Protein AF-A0A5C7LN80-F1 (afdb_monomer_lite)

Radius of gyration: 12.14 Å; chains: 1; bounding box: 32×20×28 Å

Sequence (59 aa):
MSHALKLRLGRLPERWRWTLHNVVGHPVSELLYQIGLMSVGNYVHDITVPEPEGENPRG

Foldseek 3Di:
DLVVQQAVLLPDDPVRSCVCLPVPLQVVLVVCVVVPNNVVSVVSNVSSHHDHPPDDPVD

Secondary structure (DSSP, 8-state):
-HHHHHHHHHTS-HHHHTHHIIIIIHHHHHHHHHTT-HHHHHHHHHHHS---TT--TT-

pLDDT: mean 89.12, std 14.47, range [45.81, 98.62]

Structure (mmCIF, N/CA/C/O backbone):
data_AF-A0A5C7LN80-F1
#
_entry.id   AF-A0A5C7LN80-F1
#
loop_
_atom_site.group_PDB
_atom_site.id
_atom_site.type_symbol
_atom_site.label_atom_id
_atom_site.label_alt_id
_atom_site.label_comp_id
_atom_site.label_asym_id
_atom_site.label_entity_id
_atom_site.label_seq_id
_atom_site.pdbx_PDB_ins_code
_atom_site.Cartn_x
_atom_site.Cartn_y
_atom_site.Cartn_z
_atom_site.occupancy
_atom_site.B_iso_or_equiv
_atom_site.auth_seq_id
_atom_site.auth_comp_id
_atom_site.auth_asym_id
_atom_site.auth_atom_id
_atom_site.pdbx_PDB_model_num
ATOM 1 N N . MET A 1 1 ? 9.439 -6.779 8.149 1.00 60.38 1 MET A N 1
ATOM 2 C CA . MET A 1 1 ? 8.794 -7.580 7.077 1.00 60.38 1 MET A CA 1
ATOM 3 C C . MET A 1 1 ? 8.318 -6.737 5.889 1.00 60.38 1 MET A C 1
ATOM 5 O O . MET A 1 1 ? 8.332 -7.252 4.782 1.00 60.38 1 MET A O 1
ATOM 9 N N . SER A 1 2 ? 7.960 -5.459 6.067 1.00 73.06 2 SER A N 1
ATOM 10 C CA . SER A 1 2 ? 7.472 -4.579 4.988 1.00 73.06 2 SER A CA 1
ATOM 11 C C . SER A 1 2 ? 8.505 -4.246 3.901 1.00 73.06 2 SER A C 1
ATOM 13 O O . SER A 1 2 ? 8.144 -4.182 2.735 1.00 73.06 2 SER A O 1
ATOM 15 N N . HIS A 1 3 ? 9.790 -4.105 4.236 1.00 82.25 3 HIS A N 1
ATOM 16 C CA . HIS A 1 3 ? 10.829 -3.723 3.262 1.00 82.25 3 HIS A CA 1
ATOM 17 C C . HIS A 1 3 ? 10.987 -4.727 2.101 1.00 82.25 3 HIS A C 1
ATOM 19 O O . HIS A 1 3 ? 11.085 -4.337 0.943 1.00 82.25 3 HIS A O 1
ATOM 25 N N . ALA A 1 4 ? 10.887 -6.034 2.373 1.00 87.75 4 ALA A N 1
ATOM 26 C CA . ALA A 1 4 ? 10.931 -7.055 1.323 1.00 87.75 4 ALA A CA 1
ATOM 27 C C . ALA A 1 4 ? 9.754 -6.948 0.335 1.00 87.75 4 ALA A C 1
ATOM 29 O O . ALA A 1 4 ? 9.912 -7.271 -0.841 1.00 87.75 4 ALA A O 1
ATOM 30 N N . LEU A 1 5 ? 8.579 -6.503 0.797 1.00 90.62 5 LEU A N 1
ATOM 31 C CA . LEU A 1 5 ? 7.428 -6.260 -0.072 1.00 90.62 5 LEU A CA 1
ATOM 32 C C . LEU A 1 5 ? 7.690 -5.057 -0.980 1.00 90.62 5 LEU A C 1
ATOM 34 O O . LEU A 1 5 ? 7.527 -5.174 -2.191 1.00 90.62 5 LEU A O 1
ATOM 38 N N . LYS A 1 6 ? 8.157 -3.942 -0.414 1.00 91.75 6 LYS A N 1
ATOM 39 C CA . LYS A 1 6 ? 8.436 -2.719 -1.174 1.00 91.75 6 LYS A CA 1
ATOM 40 C C . LYS A 1 6 ? 9.443 -2.943 -2.302 1.00 91.75 6 LYS A C 1
ATOM 42 O O . LYS A 1 6 ? 9.177 -2.534 -3.430 1.00 91.75 6 LYS A O 1
ATOM 47 N N . LEU A 1 7 ? 10.523 -3.681 -2.032 1.00 90.19 7 LEU A N 1
ATOM 48 C CA . LEU A 1 7 ? 11.519 -4.051 -3.046 1.00 90.19 7 LEU A CA 1
ATOM 49 C C . LEU A 1 7 ? 10.926 -4.944 -4.144 1.00 90.19 7 LEU A C 1
ATOM 51 O O . LEU A 1 7 ? 11.194 -4.753 -5.328 1.00 90.19 7 LEU A O 1
ATOM 55 N N . ARG A 1 8 ? 10.078 -5.916 -3.781 1.00 91.50 8 ARG A N 1
ATOM 56 C CA . ARG A 1 8 ? 9.395 -6.769 -4.770 1.00 91.50 8 ARG A CA 1
ATOM 57 C C . ARG A 1 8 ? 8.467 -5.960 -5.672 1.00 91.50 8 ARG A C 1
ATOM 59 O O . ARG A 1 8 ? 8.438 -6.217 -6.871 1.00 91.50 8 ARG A O 1
ATOM 66 N N . LEU A 1 9 ? 7.750 -4.985 -5.114 1.00 92.19 9 LEU A N 1
ATOM 67 C CA . LEU A 1 9 ? 6.912 -4.067 -5.887 1.00 92.19 9 LEU A CA 1
ATOM 68 C C . LEU A 1 9 ? 7.759 -3.156 -6.784 1.00 92.19 9 LEU A C 1
ATOM 70 O O . LEU A 1 9 ? 7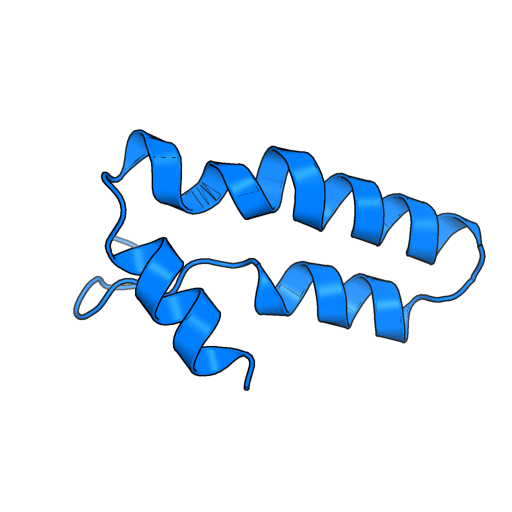.407 -2.959 -7.942 1.00 92.19 9 LEU A O 1
ATOM 74 N N . GLY A 1 10 ? 8.903 -2.673 -6.293 1.00 91.25 10 GLY A N 1
ATOM 75 C CA . GLY A 1 10 ? 9.849 -1.859 -7.062 1.00 91.25 10 GLY A CA 1
ATOM 76 C C . GLY A 1 10 ? 10.464 -2.579 -8.269 1.00 91.25 10 GLY A C 1
ATOM 77 O O . GLY A 1 10 ? 10.770 -1.943 -9.274 1.00 91.25 10 GLY A O 1
ATOM 78 N N . ARG A 1 11 ? 10.586 -3.912 -8.219 1.00 91.88 11 ARG A N 1
ATOM 79 C CA . ARG A 1 11 ? 11.099 -4.743 -9.327 1.00 91.88 11 ARG A CA 1
ATOM 80 C C . ARG A 1 11 ? 10.074 -5.036 -10.427 1.00 91.88 11 ARG A C 1
ATOM 82 O O . ARG A 1 11 ? 10.438 -5.612 -11.452 1.00 91.88 11 ARG A O 1
ATOM 89 N N . LEU A 1 12 ? 8.801 -4.686 -10.237 1.00 91.38 12 LEU A N 1
ATOM 90 C CA . LEU A 1 12 ? 7.799 -4.821 -11.294 1.00 91.38 12 LEU A CA 1
ATOM 91 C C . LEU A 1 12 ? 8.087 -3.832 -12.441 1.00 91.38 12 LEU A C 1
ATOM 93 O O . LEU A 1 12 ? 8.704 -2.787 -12.207 1.00 91.38 12 LEU A O 1
ATOM 97 N N . PRO A 1 13 ? 7.609 -4.112 -13.672 1.00 93.00 13 PRO A N 1
ATOM 98 C CA . PRO A 1 13 ? 7.596 -3.114 -14.737 1.00 93.00 13 PRO A CA 1
ATOM 99 C C . PRO A 1 13 ? 6.934 -1.826 -14.250 1.00 93.00 13 PRO A C 1
ATOM 101 O O . PRO A 1 13 ? 5.928 -1.901 -13.544 1.00 93.00 13 PRO A O 1
ATOM 104 N N . GLU A 1 14 ? 7.460 -0.670 -14.655 1.00 90.25 14 GLU A N 1
ATOM 105 C CA . GLU A 1 14 ? 7.050 0.655 -14.162 1.00 90.25 14 GLU A CA 1
ATOM 106 C C . GLU A 1 14 ? 5.523 0.827 -14.102 1.00 90.25 14 GLU A C 1
ATOM 108 O O . GLU A 1 14 ? 4.978 1.203 -13.064 1.00 90.25 14 GLU A O 1
ATOM 113 N N . ARG A 1 15 ? 4.820 0.400 -15.163 1.00 93.50 15 ARG A N 1
ATOM 114 C CA . ARG A 1 15 ? 3.351 0.458 -15.274 1.00 93.50 15 ARG A CA 1
ATOM 115 C C . ARG A 1 15 ? 2.582 -0.268 -14.158 1.00 93.50 15 ARG A C 1
ATOM 117 O O . ARG A 1 15 ? 1.407 0.014 -13.961 1.00 93.50 15 ARG A O 1
ATOM 124 N N . TRP A 1 16 ? 3.209 -1.226 -13.472 1.00 94.50 16 TRP A N 1
ATOM 125 C CA . TRP A 1 16 ? 2.578 -2.084 -12.462 1.00 94.50 16 TRP A CA 1
ATOM 126 C C . TRP A 1 16 ? 3.046 -1.824 -11.028 1.00 94.50 16 TRP A C 1
ATOM 128 O O . TRP A 1 16 ? 2.407 -2.307 -10.094 1.00 94.50 16 TRP A O 1
ATOM 138 N N . ARG A 1 17 ? 4.141 -1.078 -10.823 1.00 94.12 17 ARG A N 1
ATOM 139 C CA . ARG A 1 17 ? 4.748 -0.880 -9.490 1.00 94.12 17 ARG A CA 1
ATOM 140 C C . ARG A 1 17 ? 3.751 -0.324 -8.468 1.00 94.12 17 ARG A C 1
ATOM 142 O O . ARG A 1 17 ? 3.755 -0.721 -7.308 1.00 94.12 17 ARG A O 1
ATOM 149 N N . TRP A 1 18 ? 2.855 0.545 -8.931 1.00 95.38 18 TRP A N 1
ATOM 150 C CA . TRP A 1 18 ? 1.852 1.230 -8.115 1.00 95.38 18 TRP A CA 1
ATOM 151 C C . TRP A 1 18 ? 0.487 0.541 -8.084 1.00 95.38 18 TRP A C 1
ATOM 153 O O . TRP A 1 18 ? -0.402 0.985 -7.363 1.00 95.38 18 TRP A O 1
ATOM 163 N N . THR A 1 19 ? 0.283 -0.541 -8.840 1.00 96.81 19 THR A N 1
ATOM 164 C CA . THR A 1 19 ? -1.041 -1.169 -8.953 1.00 96.81 19 THR A CA 1
ATOM 165 C C . THR A 1 19 ? -1.542 -1.679 -7.609 1.00 96.81 19 THR A C 1
ATOM 167 O O . THR A 1 19 ? -2.690 -1.419 -7.261 1.00 96.81 19 THR A O 1
ATOM 170 N N . LEU A 1 20 ? -0.689 -2.344 -6.821 1.00 96.06 20 LEU A N 1
ATOM 171 C CA . LEU A 1 20 ? -1.086 -2.819 -5.494 1.00 96.06 20 LEU A CA 1
ATOM 172 C C . LEU A 1 20 ? -1.444 -1.653 -4.562 1.00 96.06 20 LEU A C 1
ATOM 174 O O . LEU A 1 20 ? -2.446 -1.723 -3.854 1.00 96.06 20 LEU A O 1
ATOM 178 N N . HIS A 1 21 ? -0.655 -0.578 -4.588 1.00 97.19 21 HIS A N 1
ATOM 179 C CA . HIS A 1 21 ? -0.906 0.614 -3.784 1.00 97.19 21 HIS A CA 1
ATOM 180 C C . HIS A 1 21 ? -2.237 1.275 -4.155 1.00 97.19 21 HIS A C 1
ATOM 182 O O . HIS A 1 21 ? -3.076 1.493 -3.291 1.00 97.19 21 HIS A O 1
ATOM 188 N N . ASN A 1 22 ? -2.482 1.509 -5.444 1.00 97.75 22 ASN A N 1
ATOM 189 C CA . ASN A 1 22 ? -3.646 2.268 -5.900 1.00 97.75 22 ASN A CA 1
ATOM 1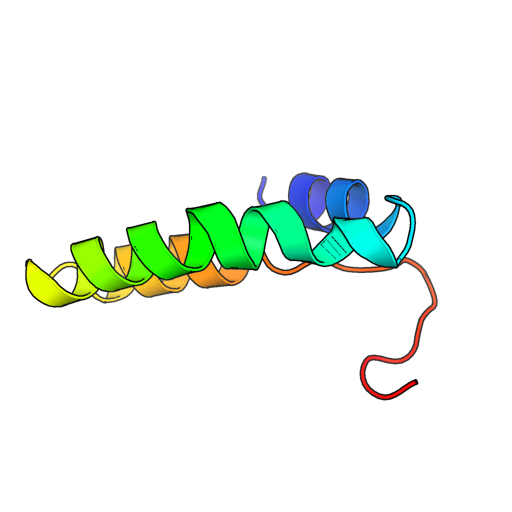90 C C . ASN A 1 22 ? -4.948 1.462 -5.858 1.00 97.75 22 ASN A C 1
ATOM 192 O O . ASN A 1 22 ? -5.995 2.010 -5.534 1.00 97.75 22 ASN A O 1
ATOM 196 N N . VAL A 1 23 ? -4.898 0.169 -6.192 1.00 98.12 23 VAL A N 1
ATOM 197 C CA . VAL A 1 23 ? -6.102 -0.674 -6.291 1.00 98.12 23 VAL A CA 1
ATOM 198 C C . VAL A 1 23 ? -6.469 -1.308 -4.950 1.00 98.12 23 VAL A C 1
ATOM 200 O O . VAL A 1 23 ? -7.637 -1.607 -4.721 1.00 98.12 23 VAL A O 1
ATOM 203 N N . VAL A 1 24 ? -5.497 -1.517 -4.055 1.00 97.50 24 VAL A N 1
ATOM 204 C CA . VAL A 1 24 ? -5.726 -2.204 -2.772 1.00 97.50 24 VAL A CA 1
ATOM 205 C C . VAL A 1 24 ? -5.291 -1.352 -1.586 1.00 97.50 24 VAL A C 1
ATOM 207 O O . VAL A 1 24 ? -6.104 -1.107 -0.701 1.00 97.50 24 VAL A O 1
ATOM 210 N N . GLY A 1 25 ? -4.041 -0.881 -1.564 1.00 97.56 25 GLY A N 1
ATOM 211 C CA . GLY A 1 25 ? -3.478 -0.128 -0.438 1.00 97.56 25 GLY A CA 1
ATOM 212 C C . GLY A 1 25 ? -4.314 1.094 -0.056 1.00 97.56 25 GLY A C 1
ATOM 213 O O . GLY A 1 25 ? -4.745 1.205 1.089 1.00 97.56 25 GLY A O 1
ATOM 214 N N . HIS A 1 26 ? -4.605 1.962 -1.025 1.00 97.94 26 HIS A N 1
ATOM 215 C CA . HIS A 1 26 ? -5.407 3.169 -0.848 1.00 97.94 26 HIS A CA 1
ATOM 216 C C . HIS A 1 26 ? -6.857 2.868 -0.441 1.00 97.94 26 HIS A C 1
ATOM 218 O O . HIS A 1 26 ? -7.265 3.370 0.604 1.00 97.94 26 HIS A O 1
ATOM 224 N N . PRO A 1 27 ? -7.637 2.034 -1.165 1.00 98.44 27 PRO A N 1
ATOM 225 C CA . PRO A 1 27 ? -9.009 1.733 -0.757 1.00 98.44 27 PRO A CA 1
ATOM 226 C C . PRO A 1 27 ? -9.108 1.099 0.631 1.00 98.44 27 PRO A C 1
ATOM 228 O O . PRO A 1 27 ? -9.980 1.466 1.412 1.00 98.44 27 PRO A O 1
ATOM 231 N N . VAL A 1 28 ? -8.204 0.177 0.976 1.00 98.44 28 VAL A N 1
ATOM 232 C CA . VAL A 1 28 ? -8.199 -0.441 2.310 1.00 98.44 28 VAL A CA 1
ATOM 233 C C . VAL A 1 28 ? -7.811 0.577 3.380 1.00 98.44 28 VAL A C 1
ATOM 235 O O . VAL A 1 28 ? -8.435 0.609 4.438 1.00 98.44 28 VAL A O 1
ATOM 238 N N . SER A 1 29 ? -6.817 1.425 3.110 1.00 98.44 29 SER A N 1
ATOM 239 C CA . SER A 1 29 ? -6.427 2.516 4.007 1.00 98.44 29 SER A CA 1
ATOM 240 C C . SER A 1 29 ? -7.591 3.474 4.280 1.00 98.44 29 SER A C 1
ATOM 242 O O . SER A 1 29 ? -7.870 3.776 5.439 1.00 98.44 29 SER A O 1
ATOM 244 N N . GLU A 1 30 ? -8.333 3.857 3.240 1.00 98.38 30 GLU A N 1
ATOM 245 C CA . GLU A 1 30 ? -9.513 4.720 3.344 1.00 98.38 30 GLU A CA 1
ATOM 246 C C . GLU A 1 30 ? -10.625 4.064 4.173 1.00 98.38 30 GLU A C 1
ATOM 248 O O . GLU A 1 30 ? -11.163 4.678 5.090 1.00 98.38 30 GLU A O 1
ATOM 253 N N . LEU A 1 31 ? -10.935 2.787 3.928 1.00 98.62 31 LEU A N 1
ATOM 254 C CA . LEU A 1 31 ? -11.931 2.069 4.731 1.00 98.62 31 LEU A CA 1
ATOM 255 C C . LEU A 1 31 ? -11.535 2.010 6.211 1.00 98.62 31 LEU A C 1
ATOM 257 O O . LEU A 1 31 ? -12.383 2.203 7.082 1.00 98.62 31 LEU A O 1
ATOM 261 N N . LEU A 1 32 ? -10.251 1.776 6.502 1.00 98.44 32 LEU A N 1
ATOM 262 C CA . LEU A 1 32 ? -9.721 1.776 7.866 1.00 98.44 32 LEU A CA 1
ATOM 263 C C . LEU A 1 32 ? -9.812 3.161 8.512 1.00 98.44 32 LEU A C 1
ATOM 265 O O . LEU A 1 32 ? -10.140 3.258 9.695 1.00 98.44 32 LEU A O 1
ATOM 269 N N . TYR A 1 33 ? -9.571 4.225 7.747 1.00 97.94 33 TYR A N 1
ATOM 270 C CA . TYR A 1 33 ? -9.765 5.596 8.202 1.00 97.94 33 TYR A CA 1
ATOM 271 C C . TYR A 1 33 ? -11.231 5.868 8.577 1.00 97.94 33 TYR A C 1
ATOM 273 O O . TYR A 1 33 ? -11.492 6.329 9.689 1.00 97.94 33 TYR A O 1
ATOM 281 N N . GLN A 1 34 ? -12.185 5.496 7.716 1.00 98.50 34 GLN A N 1
ATOM 282 C CA . GLN A 1 34 ? -13.621 5.717 7.945 1.00 98.50 34 GLN A CA 1
ATOM 283 C C . GLN A 1 34 ? -14.153 5.018 9.209 1.00 98.50 34 GLN A C 1
ATOM 285 O O . GLN A 1 34 ? -15.084 5.512 9.841 1.00 98.50 34 GLN A O 1
ATOM 290 N N . ILE A 1 35 ? -13.548 3.899 9.624 1.00 98.31 35 ILE A N 1
ATOM 291 C CA . ILE A 1 35 ? -13.918 3.180 10.859 1.00 98.31 35 ILE A CA 1
ATOM 292 C C . ILE A 1 35 ? -13.056 3.557 12.079 1.00 98.31 35 ILE A C 1
ATOM 294 O O . ILE A 1 35 ? -13.113 2.884 13.107 1.00 98.31 35 ILE A O 1
ATOM 298 N N . GLY A 1 36 ? -1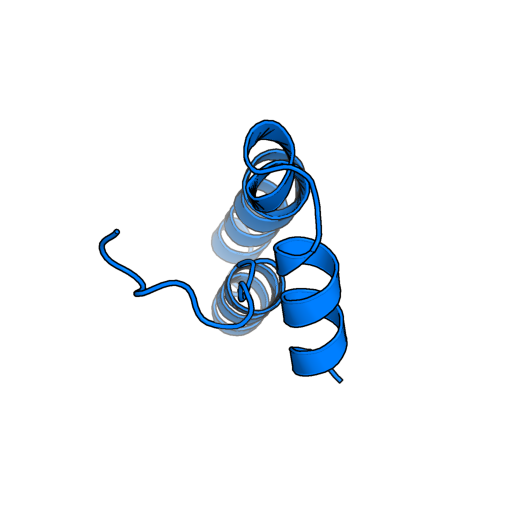2.251 4.621 11.984 1.00 98.00 36 GLY A N 1
ATOM 299 C CA . GLY A 1 36 ? -11.454 5.158 13.093 1.00 98.00 36 GLY A CA 1
ATOM 300 C C . GLY A 1 36 ? -10.114 4.453 13.346 1.00 98.00 36 GLY A C 1
ATOM 301 O O . GLY A 1 36 ? -9.434 4.762 14.323 1.00 98.00 36 GLY A O 1
ATOM 302 N N . LEU A 1 37 ? -9.682 3.540 12.470 1.00 98.19 37 LEU A N 1
ATOM 303 C CA . LEU A 1 37 ? -8.416 2.800 12.574 1.00 98.19 37 LEU A CA 1
ATOM 304 C C . LEU A 1 37 ? -7.268 3.492 11.819 1.00 98.19 37 LEU A C 1
ATOM 306 O O . LEU A 1 37 ? -6.535 2.864 11.052 1.00 98.19 37 LEU A O 1
ATOM 310 N N . MET A 1 38 ? -7.075 4.789 12.064 1.00 97.38 38 MET A N 1
ATOM 311 C CA . MET A 1 38 ? -6.140 5.632 11.305 1.00 97.38 38 MET A CA 1
ATOM 312 C C . MET A 1 38 ? -4.700 5.093 11.272 1.00 97.38 38 MET A C 1
ATOM 314 O O . MET A 1 38 ? -4.089 5.034 10.209 1.00 97.38 38 MET A O 1
ATOM 318 N N . SER A 1 39 ? -4.152 4.631 12.401 1.00 97.62 39 SER A N 1
ATOM 319 C CA . SER A 1 39 ? -2.785 4.085 12.440 1.00 97.62 39 SER A CA 1
ATOM 320 C C . SER A 1 39 ? -2.625 2.818 11.594 1.00 97.62 39 SER A C 1
ATOM 322 O O . SER A 1 39 ? -1.572 2.608 10.996 1.00 97.62 39 SER A O 1
ATOM 324 N N . VAL A 1 40 ? -3.669 1.986 11.517 1.00 97.75 40 VAL A N 1
ATOM 325 C CA . VAL A 1 40 ? -3.666 0.773 10.686 1.00 97.75 40 VAL A CA 1
ATOM 326 C C . VAL A 1 40 ? -3.806 1.150 9.214 1.00 97.75 40 VAL A C 1
ATOM 328 O O . VAL A 1 40 ? -3.088 0.605 8.380 1.00 97.75 40 VAL A O 1
ATOM 331 N N . GLY A 1 41 ? -4.670 2.120 8.899 1.00 97.75 41 GLY A N 1
ATOM 332 C CA . GLY A 1 41 ? -4.806 2.666 7.549 1.00 97.75 41 GLY A CA 1
ATOM 333 C C . GLY A 1 41 ? -3.487 3.228 7.020 1.00 97.75 41 GLY A C 1
ATOM 334 O O . GLY A 1 41 ? -3.060 2.851 5.927 1.00 97.75 41 GLY A O 1
ATOM 335 N N . ASN A 1 42 ? -2.798 4.045 7.821 1.00 97.75 42 ASN A N 1
ATOM 336 C CA . ASN A 1 42 ? -1.477 4.585 7.485 1.00 97.75 42 ASN A CA 1
ATOM 337 C C . ASN A 1 42 ? -0.452 3.466 7.276 1.00 97.75 42 ASN A C 1
ATOM 339 O O . ASN A 1 42 ? 0.281 3.471 6.294 1.00 97.75 42 ASN A O 1
ATOM 343 N N . TYR A 1 43 ? -0.447 2.452 8.146 1.00 96.94 43 TYR A N 1
ATOM 344 C CA . TYR A 1 43 ? 0.442 1.306 7.980 1.00 96.94 43 TYR A CA 1
ATOM 345 C C . TYR A 1 43 ? 0.199 0.566 6.654 1.00 96.94 43 TYR A C 1
ATOM 347 O O . TYR A 1 43 ? 1.151 0.307 5.922 1.00 96.94 43 TYR A O 1
ATOM 355 N N . VAL A 1 44 ? -1.057 0.247 6.315 1.00 96.44 44 VAL A N 1
ATOM 356 C CA . VAL A 1 44 ? -1.411 -0.447 5.060 1.00 96.44 44 VAL A CA 1
ATOM 357 C C . VAL A 1 44 ? -1.017 0.377 3.833 1.00 96.44 44 VAL A C 1
ATOM 359 O O . VAL A 1 44 ? -0.446 -0.160 2.879 1.00 96.44 44 VAL A O 1
ATOM 362 N N . HIS A 1 45 ? -1.275 1.682 3.870 1.00 96.81 45 HIS A N 1
ATOM 363 C CA . HIS A 1 45 ? -0.828 2.611 2.839 1.00 96.81 45 HIS A CA 1
ATOM 364 C C . HIS A 1 45 ? 0.696 2.538 2.668 1.00 96.81 45 HIS A C 1
ATOM 366 O O . HIS A 1 45 ? 1.196 2.219 1.588 1.00 96.81 45 HIS A O 1
ATOM 372 N N . ASP A 1 46 ? 1.442 2.727 3.753 1.00 96.12 46 ASP A N 1
ATOM 373 C CA . ASP A 1 46 ? 2.890 2.888 3.698 1.00 96.12 46 ASP A CA 1
ATOM 374 C C . ASP A 1 46 ? 3.622 1.619 3.271 1.00 96.12 46 ASP A C 1
ATOM 376 O O . ASP A 1 46 ? 4.648 1.709 2.595 1.00 96.12 46 ASP A O 1
ATOM 380 N N . ILE A 1 47 ? 3.141 0.427 3.642 1.00 96.19 47 ILE A N 1
ATOM 381 C CA . ILE A 1 47 ? 3.798 -0.835 3.257 1.00 96.19 47 ILE A CA 1
ATOM 382 C C . ILE A 1 47 ? 3.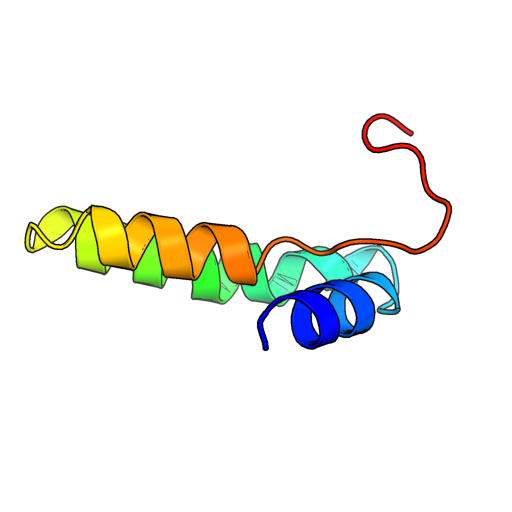573 -1.217 1.791 1.00 96.19 47 ILE A C 1
ATOM 384 O O . ILE A 1 47 ? 4.308 -2.063 1.283 1.00 96.19 47 ILE A O 1
ATOM 388 N N . THR A 1 48 ? 2.577 -0.623 1.127 1.00 95.88 48 THR A N 1
ATOM 389 C CA . THR A 1 48 ? 2.252 -0.915 -0.279 1.00 95.88 48 THR A CA 1
ATOM 390 C C . THR A 1 48 ? 2.924 0.035 -1.268 1.00 95.88 48 THR A C 1
ATOM 392 O O . THR A 1 48 ? 2.870 -0.225 -2.467 1.00 95.88 48 THR A O 1
ATOM 395 N N . VAL A 1 49 ? 3.597 1.092 -0.796 1.00 95.06 49 VAL A N 1
ATOM 396 C CA . VAL A 1 49 ? 4.408 1.982 -1.643 1.00 95.06 49 VAL A CA 1
ATOM 397 C C . VAL A 1 49 ? 5.622 1.212 -2.194 1.00 95.06 49 VAL A C 1
ATOM 399 O O . VAL A 1 49 ? 6.384 0.653 -1.396 1.00 95.06 49 VAL A O 1
ATOM 402 N N . PRO A 1 50 ? 5.831 1.161 -3.524 1.00 93.00 50 PRO A N 1
ATOM 403 C CA . PRO A 1 50 ? 6.994 0.503 -4.111 1.00 93.00 50 PRO A CA 1
ATOM 404 C C . PRO A 1 50 ? 8.294 1.238 -3.759 1.00 93.00 50 PRO A C 1
ATOM 406 O O . PRO A 1 50 ? 8.337 2.463 -3.711 1.00 93.00 50 PRO A O 1
ATOM 409 N N . GLU A 1 51 ? 9.371 0.481 -3.563 1.00 89.94 51 GLU A N 1
ATOM 410 C CA . GLU A 1 51 ? 10.725 1.004 -3.344 1.00 89.94 51 GLU A CA 1
ATOM 411 C C . GLU A 1 51 ? 11.622 0.456 -4.465 1.00 89.94 51 GLU A C 1
ATOM 413 O O . GLU A 1 51 ? 12.086 -0.685 -4.373 1.00 89.94 51 GLU A O 1
ATOM 418 N N . PRO A 1 52 ? 11.772 1.184 -5.588 1.00 74.94 52 PRO A N 1
ATOM 419 C CA . PRO A 1 52 ? 12.641 0.761 -6.679 1.00 74.94 52 PRO A CA 1
ATOM 420 C C . PRO A 1 52 ? 14.115 0.839 -6.256 1.00 74.94 52 PRO A C 1
ATOM 422 O O . PRO A 1 52 ? 14.560 1.808 -5.644 1.00 74.94 52 PRO A O 1
ATOM 425 N N . GLU A 1 53 ? 14.889 -0.197 -6.581 1.00 66.19 53 GLU A N 1
ATOM 426 C CA . GLU A 1 53 ? 16.332 -0.207 -6.331 1.00 66.19 53 GLU A CA 1
ATOM 427 C C . GLU A 1 53 ? 17.020 0.809 -7.257 1.00 66.19 53 GLU A C 1
ATOM 429 O O . GLU A 1 53 ? 16.977 0.668 -8.476 1.00 66.19 53 GLU A O 1
ATOM 434 N N . GLY A 1 54 ? 17.667 1.827 -6.681 1.00 62.28 54 GLY A N 1
ATOM 435 C CA . GLY A 1 54 ? 18.533 2.757 -7.417 1.00 62.28 54 GLY A CA 1
ATOM 436 C C . GLY A 1 54 ? 17.831 3.875 -8.197 1.00 62.28 54 GLY A C 1
ATOM 437 O O . GLY A 1 54 ? 18.522 4.672 -8.828 1.00 62.28 54 GLY A O 1
ATOM 438 N N . GLU A 1 55 ? 16.502 3.983 -8.142 1.00 56.41 55 GLU A N 1
ATOM 439 C CA . GLU A 1 55 ? 15.776 5.118 -8.724 1.00 56.41 55 GLU A CA 1
ATOM 440 C C . GLU A 1 55 ? 15.595 6.240 -7.695 1.00 56.41 55 GLU A C 1
ATOM 442 O O . GLU A 1 55 ? 15.206 6.028 -6.544 1.00 56.41 55 GLU A O 1
ATOM 447 N N . ASN A 1 56 ? 15.884 7.463 -8.131 1.00 51.25 56 ASN A N 1
ATOM 448 C CA . ASN A 1 56 ? 15.688 8.671 -7.350 1.00 51.25 56 ASN A CA 1
ATOM 449 C C . ASN A 1 5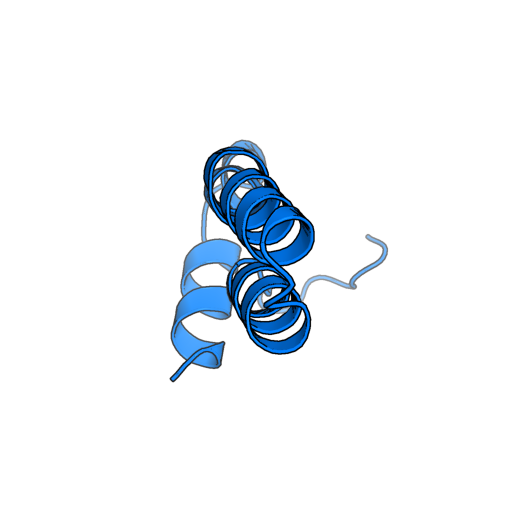6 ? 14.171 8.865 -7.141 1.00 51.25 56 ASN A C 1
ATOM 451 O O . ASN A 1 56 ? 13.432 8.841 -8.126 1.00 51.25 56 ASN A O 1
ATOM 455 N N . PRO A 1 57 ? 13.657 9.109 -5.921 1.00 53.38 57 PRO A N 1
ATOM 456 C CA . PRO A 1 57 ? 12.215 9.272 -5.683 1.00 53.38 57 PRO A CA 1
ATOM 457 C C . PRO A 1 57 ? 11.572 10.496 -6.375 1.00 53.38 57 PRO A C 1
ATOM 459 O O . PRO A 1 57 ? 10.418 10.820 -6.103 1.00 53.38 57 PRO A O 1
ATOM 462 N N . ARG A 1 58 ? 12.301 11.195 -7.257 1.00 47.59 58 ARG A N 1
ATOM 463 C CA . ARG A 1 58 ? 11.826 12.314 -8.084 1.00 47.59 58 ARG A CA 1
ATOM 464 C C . ARG A 1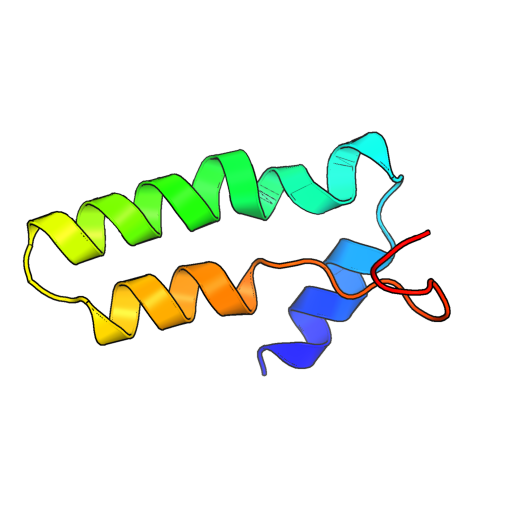 58 ? 12.064 12.130 -9.595 1.00 47.59 58 ARG A C 1
ATOM 466 O O . ARG A 1 58 ? 11.802 13.077 -10.333 1.00 47.59 58 ARG A O 1
ATOM 473 N N . GLY A 1 59 ? 12.508 10.949 -10.040 1.00 45.81 59 GLY A N 1
ATOM 474 C CA . GLY A 1 59 ? 13.060 10.743 -11.386 1.00 45.81 59 GLY A CA 1
ATOM 475 C C . GLY A 1 59 ? 14.568 10.946 -11.422 1.00 45.81 59 GLY A C 1
ATOM 476 O O . GLY A 1 59 ? 15.064 11.891 -10.762 1.00 45.81 59 GLY A O 1
#